Protein AF-A0A5Q4D8S1-F1 (afdb_monomer)

Nearest PDB structures (foldseek):
  7qru-assembly1_E  TM=8.760E-01  e=1.405E-06  Alkalihalophilus pseudofirmus
  6z16-assembly1_e  TM=7.042E-01  e=4.704E-05  Anoxybacillus flavithermus WK1
  6u8y-assembly1_a  TM=8.313E-01  e=1.782E-04  Pyrococcus furiosus COM1
  2diu-assembly1_A  TM=5.378E-01  e=2.395E-01  Homo sapiens
  3rrk-assembly1_A  TM=2.406E-01  e=2.122E-01  Meiothermus ruber DSM 1279

pLDDT: mean 74.38, std 12.5, range [35.88, 89.0]

Structure (mmCIF, N/CA/C/O backbone):
data_AF-A0A5Q4D8S1-F1
#
_entry.id   AF-A0A5Q4D8S1-F1
#
loop_
_atom_site.group_PDB
_atom_site.id
_atom_site.type_symbol
_atom_site.label_atom_id
_atom_site.label_alt_id
_atom_site.label_comp_id
_atom_site.label_asym_id
_atom_site.label_entity_id
_atom_site.label_seq_id
_atom_site.pdbx_PDB_ins_code
_atom_site.Cartn_x
_atom_site.Cartn_y
_atom_site.Cartn_z
_atom_site.occupancy
_atom_site.B_iso_or_equiv
_atom_site.auth_seq_id
_atom_site.auth_comp_id
_atom_site.auth_asym_id
_atom_site.auth_atom_id
_atom_site.pdbx_PDB_model_num
ATOM 1 N N . MET A 1 1 ? 8.100 9.933 4.078 1.00 59.59 1 MET A N 1
ATOM 2 C CA . MET A 1 1 ? 8.238 8.700 4.892 1.00 59.59 1 MET A CA 1
ATOM 3 C C . MET A 1 1 ? 8.469 8.993 6.377 1.00 59.59 1 MET A C 1
ATOM 5 O O . MET A 1 1 ? 7.618 8.627 7.173 1.00 59.59 1 MET A O 1
ATOM 9 N N . ILE A 1 2 ? 9.543 9.699 6.762 1.00 53.56 2 ILE A N 1
ATOM 10 C CA . ILE A 1 2 ? 9.853 9.999 8.180 1.00 53.56 2 ILE A CA 1
ATOM 11 C C . ILE A 1 2 ? 8.714 10.773 8.865 1.00 53.56 2 ILE A C 1
ATOM 13 O O . ILE A 1 2 ? 8.274 10.390 9.942 1.00 53.56 2 ILE A O 1
ATOM 17 N N . PHE A 1 3 ? 8.157 11.789 8.200 1.00 64.19 3 PHE A N 1
ATOM 18 C CA . PHE A 1 3 ? 7.053 12.589 8.746 1.00 64.19 3 PHE A CA 1
ATOM 19 C C . PHE A 1 3 ? 5.771 11.772 8.996 1.00 64.19 3 PHE A C 1
ATOM 21 O O . PHE A 1 3 ? 5.091 11.976 9.994 1.00 64.19 3 PHE A O 1
ATOM 28 N N . MET A 1 4 ? 5.477 10.788 8.138 1.00 64.50 4 MET A N 1
ATOM 29 C CA . MET A 1 4 ? 4.319 9.899 8.291 1.00 64.50 4 MET A CA 1
ATOM 30 C C . MET A 1 4 ? 4.534 8.890 9.425 1.00 64.50 4 MET A C 1
ATOM 32 O O . MET A 1 4 ? 3.628 8.663 10.216 1.00 64.50 4 MET A O 1
ATOM 36 N N . ALA A 1 5 ? 5.737 8.322 9.553 1.00 61.78 5 ALA A N 1
ATOM 37 C CA . ALA A 1 5 ? 6.062 7.418 10.656 1.00 61.78 5 ALA A CA 1
ATOM 38 C C . ALA A 1 5 ? 6.013 8.135 12.016 1.00 61.78 5 ALA A C 1
ATOM 40 O O . ALA A 1 5 ? 5.498 7.577 12.981 1.00 61.78 5 ALA A O 1
ATOM 41 N N . VAL A 1 6 ? 6.491 9.384 12.075 1.00 68.75 6 VAL A N 1
ATOM 42 C CA . VAL A 1 6 ? 6.414 10.228 13.276 1.00 68.75 6 VAL A CA 1
ATOM 43 C C . VAL A 1 6 ? 4.968 10.625 13.572 1.00 68.75 6 VAL A C 1
ATOM 45 O O . VAL A 1 6 ? 4.534 10.476 14.706 1.00 68.75 6 VAL A O 1
ATOM 48 N N . SER A 1 7 ? 4.200 11.059 12.568 1.00 62.66 7 SER A N 1
ATOM 49 C CA . SER A 1 7 ? 2.794 11.441 12.744 1.00 62.66 7 SER A CA 1
ATOM 50 C C . SER A 1 7 ? 1.927 10.256 13.174 1.00 62.66 7 SER A C 1
ATOM 52 O O . SER A 1 7 ? 1.197 10.373 14.149 1.00 62.66 7 SER A O 1
ATOM 54 N N . VAL A 1 8 ? 2.064 9.085 12.544 1.00 64.56 8 VAL A N 1
ATOM 55 C CA . VAL A 1 8 ? 1.331 7.877 12.956 1.00 64.56 8 VAL A CA 1
ATOM 56 C C . VAL A 1 8 ? 1.807 7.379 14.317 1.00 64.56 8 VAL A C 1
ATOM 58 O O . VAL A 1 8 ? 0.976 7.048 15.154 1.00 64.56 8 VAL A O 1
ATOM 61 N N . GLY A 1 9 ? 3.117 7.357 14.574 1.00 65.75 9 GLY A N 1
ATOM 62 C CA . GLY A 1 9 ? 3.658 6.990 15.883 1.00 65.75 9 GLY A CA 1
ATOM 63 C C . GLY A 1 9 ? 3.118 7.896 16.990 1.00 65.75 9 GLY A C 1
ATOM 64 O O . GLY A 1 9 ? 2.711 7.402 18.035 1.00 65.75 9 GLY A O 1
ATOM 65 N N . MET A 1 10 ? 3.027 9.201 16.725 1.00 65.50 10 MET A N 1
ATOM 66 C CA . MET A 1 10 ? 2.438 10.202 17.611 1.00 65.50 10 MET A CA 1
ATOM 67 C C . MET A 1 10 ? 0.925 10.030 17.749 1.00 65.50 10 MET A C 1
ATOM 69 O O . MET A 1 10 ? 0.443 10.072 18.868 1.00 65.50 10 MET A O 1
ATOM 73 N N . VAL A 1 11 ? 0.177 9.751 16.676 1.00 60.16 11 VAL A N 1
ATOM 74 C CA . VAL A 1 11 ? -1.263 9.440 16.753 1.00 60.16 11 VAL A CA 1
ATOM 75 C C . VAL A 1 11 ? -1.508 8.157 17.546 1.00 60.16 11 VAL A C 1
ATOM 77 O O . VAL A 1 11 ? -2.451 8.105 18.319 1.00 60.16 11 VAL A O 1
ATOM 80 N N . VAL A 1 12 ? -0.667 7.132 17.420 1.00 62.66 12 VAL A N 1
ATOM 81 C CA . VAL A 1 12 ? -0.779 5.897 18.211 1.00 62.66 12 VAL A CA 1
ATOM 82 C C . VAL A 1 12 ? -0.415 6.147 19.682 1.00 62.66 12 VAL A C 1
ATOM 84 O O . VAL A 1 12 ? -1.068 5.595 20.564 1.00 62.66 12 VAL A O 1
ATOM 87 N N . LEU A 1 13 ? 0.586 6.992 19.964 1.00 61.78 13 LEU A N 1
ATOM 88 C CA . LEU A 1 13 ? 1.010 7.323 21.333 1.00 61.78 13 LEU A CA 1
ATOM 89 C C . LEU A 1 13 ? 0.080 8.311 22.052 1.00 61.78 13 LEU A C 1
ATOM 91 O O . LEU A 1 13 ? -0.143 8.170 23.250 1.00 61.78 13 LEU A O 1
ATOM 95 N N . MET A 1 14 ? -0.428 9.327 21.351 1.00 57.59 14 MET A N 1
ATOM 96 C CA . MET A 1 14 ? -1.222 10.425 21.923 1.00 57.59 14 MET A CA 1
ATOM 97 C C . MET A 1 14 ? -2.700 10.092 22.070 1.00 57.59 14 MET A C 1
ATOM 99 O O . MET A 1 14 ? -3.475 10.945 22.495 1.00 57.59 14 MET A O 1
ATOM 103 N N . ASN A 1 15 ? -3.110 8.881 21.712 1.00 56.28 15 ASN A N 1
ATOM 104 C CA . ASN A 1 15 ? -4.512 8.561 21.575 1.00 56.28 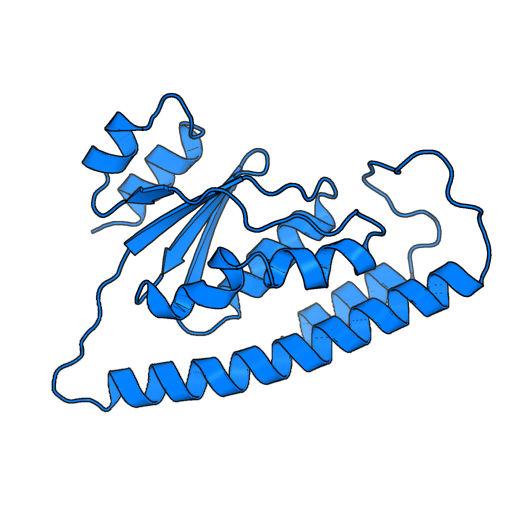15 ASN A CA 1
ATOM 105 C C . ASN A 1 15 ? -4.985 7.502 22.583 1.00 56.28 15 ASN A C 1
ATOM 107 O O . ASN A 1 15 ? -5.006 6.307 22.273 1.00 56.28 15 ASN A O 1
ATOM 111 N N . PRO A 1 16 ? -5.380 7.931 23.796 1.00 51.44 16 PRO A N 1
ATOM 112 C CA . PRO A 1 16 ? -5.943 7.046 24.811 1.00 51.44 16 PRO A CA 1
ATOM 113 C C . PRO A 1 16 ? -7.365 6.547 24.480 1.00 51.44 16 PRO A C 1
ATOM 115 O O . PRO A 1 16 ? -7.797 5.554 25.059 1.00 51.44 16 PRO A O 1
ATOM 118 N N . GLU A 1 17 ? -8.071 7.157 23.520 1.00 46.25 17 GLU A N 1
ATOM 119 C CA . GLU A 1 17 ? -9.402 6.749 23.049 1.00 46.25 17 GLU A CA 1
ATOM 120 C C . GLU A 1 17 ? -9.411 6.723 21.517 1.00 46.25 17 GLU A C 1
ATOM 122 O O . GLU A 1 17 ? -9.741 7.726 20.900 1.00 46.25 17 GLU A O 1
ATOM 127 N N . ARG A 1 18 ? -9.035 5.583 20.905 1.00 57.81 18 ARG A N 1
ATOM 128 C CA . ARG A 1 18 ? -9.026 5.352 19.441 1.00 57.81 18 ARG A CA 1
ATOM 129 C C . ARG A 1 18 ? -10.269 5.993 18.771 1.00 57.81 18 ARG A C 1
ATOM 131 O O . ARG A 1 18 ? -11.329 5.364 18.838 1.00 57.81 18 ARG A O 1
ATOM 138 N N . PRO A 1 19 ? -10.210 7.194 1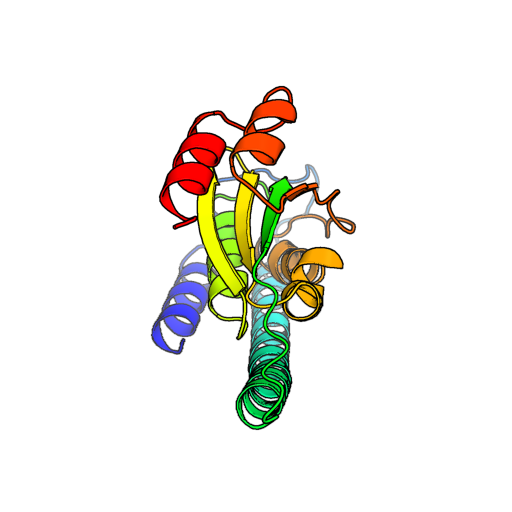8.150 1.00 55.22 19 PRO A N 1
ATOM 139 C CA . PRO A 1 19 ? -11.379 7.787 17.553 1.00 55.22 19 PRO A CA 1
ATOM 140 C C . PRO A 1 19 ? -11.521 7.175 16.161 1.00 55.22 19 PRO A C 1
ATOM 142 O O . PRO A 1 19 ? -10.531 6.943 15.464 1.00 55.22 19 PRO A O 1
ATOM 145 N N . PHE A 1 20 ? -12.779 6.920 15.804 1.00 49.59 20 PHE A N 1
ATOM 146 C CA . PHE A 1 20 ? -13.263 6.384 14.525 1.00 49.59 20 PHE A CA 1
ATOM 147 C C . PHE A 1 20 ? -13.179 4.840 14.435 1.00 49.59 20 PHE A C 1
ATOM 149 O O . PHE A 1 20 ? -12.208 4.243 13.970 1.00 49.59 20 PHE A O 1
ATOM 156 N N . GLY A 1 21 ? -14.218 4.202 15.007 1.00 41.81 21 GLY A N 1
ATOM 157 C CA . GLY A 1 21 ? -14.346 2.769 15.306 1.00 41.81 21 GLY A CA 1
ATOM 158 C C . GLY A 1 21 ? -14.740 1.853 14.137 1.00 41.81 21 GLY A C 1
ATOM 159 O O . GLY A 1 21 ? -15.296 2.262 13.131 1.00 41.81 21 GLY A O 1
ATOM 160 N N . SER A 1 22 ? -14.503 0.549 14.266 1.00 41.25 22 SER A N 1
ATOM 161 C CA . SER A 1 22 ? -15.487 -0.382 14.837 1.00 41.25 22 SER A CA 1
ATOM 162 C C . SER A 1 22 ? -14.795 -1.424 15.715 1.00 41.25 22 SER A C 1
ATOM 164 O O . SER A 1 22 ? -14.051 -2.270 15.228 1.00 41.25 22 SER A O 1
ATOM 166 N N . ARG A 1 23 ? -15.056 -1.386 17.024 1.00 52.75 23 ARG A N 1
ATOM 167 C CA . ARG A 1 23 ? -14.584 -2.402 17.976 1.00 52.75 23 ARG A CA 1
ATOM 168 C C . ARG A 1 23 ? -15.161 -3.772 17.593 1.00 52.75 23 ARG A C 1
ATOM 170 O O . ARG A 1 23 ? -16.379 -3.902 17.493 1.00 52.75 23 ARG A O 1
ATOM 177 N N . ALA A 1 24 ? -14.323 -4.803 17.490 1.00 43.88 24 ALA A N 1
ATOM 178 C CA . ALA A 1 24 ? -14.793 -6.164 17.735 1.00 43.88 24 ALA A CA 1
ATOM 179 C C . ALA A 1 24 ? -15.280 -6.229 19.205 1.00 43.88 24 ALA A C 1
ATOM 181 O O . ALA A 1 24 ? -14.520 -5.846 20.105 1.00 43.88 24 ALA A O 1
ATOM 182 N N . PRO A 1 25 ? -16.534 -6.627 19.490 1.00 35.88 25 PRO A N 1
ATOM 183 C CA . PRO A 1 25 ? -17.038 -6.695 20.862 1.00 35.88 25 PRO A CA 1
ATOM 184 C C . PRO A 1 25 ? -16.243 -7.730 21.678 1.00 35.88 25 PRO A C 1
ATOM 186 O O . PRO A 1 25 ? -16.115 -8.870 21.244 1.00 35.88 25 PRO A O 1
ATOM 189 N N . GLY A 1 26 ? -15.726 -7.357 22.860 1.00 44.81 26 GLY A N 1
ATOM 190 C CA . GLY A 1 26 ? -15.200 -8.320 23.849 1.00 44.81 26 GLY A CA 1
ATOM 191 C C . GLY A 1 26 ? -13.708 -8.262 24.216 1.00 44.81 26 GLY A C 1
ATOM 192 O O . GLY A 1 26 ? -13.262 -9.114 24.976 1.00 44.81 26 GLY A O 1
ATOM 193 N N . VAL A 1 27 ? -12.921 -7.288 23.743 1.00 51.84 27 VAL A N 1
ATOM 194 C CA . VAL A 1 27 ? -11.482 -7.196 24.091 1.00 51.84 27 VAL A CA 1
ATOM 195 C C . VAL A 1 27 ? -11.264 -6.427 25.418 1.00 51.84 27 VAL A C 1
ATOM 197 O O . VAL A 1 27 ? -11.655 -5.255 25.494 1.00 51.84 27 VAL A O 1
ATOM 200 N N . PRO A 1 28 ? -10.661 -7.035 26.468 1.00 43.03 28 PRO A N 1
ATOM 201 C CA . PRO A 1 28 ? -10.434 -6.393 27.770 1.00 43.03 28 PRO A CA 1
ATOM 202 C C . PRO A 1 28 ? -9.446 -5.216 27.708 1.00 43.03 28 PRO A C 1
ATOM 204 O O . PRO A 1 28 ? -8.417 -5.285 27.042 1.00 43.03 28 PRO A O 1
ATOM 207 N N . ARG A 1 29 ? -9.738 -4.138 28.451 1.00 53.81 29 ARG A N 1
ATOM 208 C CA . ARG A 1 29 ? -8.895 -2.934 28.578 1.00 53.81 29 ARG A CA 1
ATOM 209 C C . ARG A 1 29 ? -7.727 -3.189 29.546 1.00 53.81 29 ARG A C 1
ATOM 211 O O . ARG A 1 29 ? -7.967 -3.409 30.728 1.00 53.81 29 ARG A O 1
ATOM 218 N N . GLY A 1 30 ? -6.478 -3.108 29.082 1.00 48.88 30 GLY A N 1
ATOM 219 C CA . GLY A 1 30 ? -5.286 -3.174 29.942 1.00 48.88 30 GLY A CA 1
ATOM 220 C C . GLY A 1 30 ? -4.040 -2.583 29.273 1.00 48.88 30 GLY A C 1
ATOM 221 O O . GLY A 1 30 ? -3.935 -2.593 28.051 1.00 48.88 30 GLY A O 1
ATOM 222 N N . GLY A 1 31 ? -3.075 -2.078 30.055 1.00 53.28 31 GLY A N 1
ATOM 223 C CA . GLY A 1 31 ? -1.849 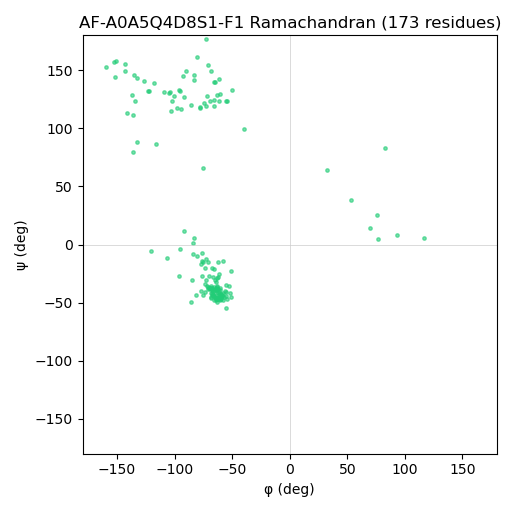-1.419 29.552 1.00 53.28 31 GLY A CA 1
ATOM 224 C C . GLY A 1 31 ? -0.964 -2.272 28.623 1.00 53.28 31 GLY A C 1
ATOM 225 O O . GLY A 1 31 ? -0.127 -1.738 27.897 1.00 53.28 31 GLY A O 1
ATOM 226 N N . SER A 1 32 ? -1.191 -3.587 28.569 1.00 55.19 32 SER A N 1
ATOM 227 C CA . SER A 1 32 ? -0.584 -4.508 27.600 1.00 55.19 32 SER A CA 1
ATOM 228 C C . SER A 1 32 ? -1.048 -4.281 26.151 1.00 55.19 32 SER A C 1
ATOM 230 O O . SER A 1 32 ? -0.344 -4.669 25.219 1.00 55.19 32 SER A O 1
ATOM 232 N N . GLU A 1 33 ? -2.189 -3.619 25.934 1.00 57.69 33 GLU A N 1
ATOM 233 C CA . GLU A 1 33 ? -2.717 -3.273 24.605 1.00 57.69 33 GLU A CA 1
ATOM 234 C C . GLU A 1 33 ? -1.890 -2.174 23.917 1.00 57.69 33 GLU A C 1
ATOM 236 O O . GLU A 1 33 ? -1.664 -2.241 22.710 1.00 57.69 33 GLU A O 1
ATOM 241 N N . ILE A 1 34 ? -1.379 -1.196 24.676 1.00 55.53 34 ILE A N 1
ATOM 242 C CA . ILE A 1 34 ? -0.537 -0.104 24.150 1.00 55.53 34 ILE A CA 1
ATOM 243 C C . ILE A 1 34 ? 0.803 -0.671 23.662 1.00 55.53 34 ILE A C 1
ATOM 245 O O . ILE A 1 34 ? 1.258 -0.375 22.557 1.00 55.53 34 ILE A O 1
ATOM 249 N N . LEU A 1 35 ? 1.390 -1.571 24.455 1.00 60.81 35 LEU A N 1
ATOM 250 C CA . LEU A 1 35 ? 2.604 -2.308 24.099 1.00 60.81 35 LEU A CA 1
ATOM 251 C C . LEU A 1 35 ? 2.391 -3.200 22.866 1.00 60.81 35 LEU A C 1
ATOM 253 O O . LEU A 1 35 ? 3.265 -3.286 22.002 1.00 60.81 35 LEU A O 1
ATOM 257 N N . ARG A 1 36 ? 1.215 -3.831 22.741 1.00 65.62 36 ARG A N 1
ATOM 258 C CA . ARG A 1 36 ? 0.848 -4.630 21.561 1.00 65.62 36 ARG A CA 1
ATOM 259 C C . ARG A 1 36 ? 0.686 -3.782 20.300 1.00 65.62 36 ARG A C 1
ATOM 261 O O . ARG A 1 36 ? 1.196 -4.191 19.257 1.00 65.62 36 ARG A O 1
ATOM 268 N N . GLY A 1 37 ? 0.029 -2.624 20.392 1.00 67.06 37 GLY A N 1
ATOM 269 C CA . GLY A 1 37 ? -0.141 -1.684 19.278 1.00 67.06 37 GLY A CA 1
ATOM 270 C C . GLY A 1 37 ? 1.191 -1.099 18.804 1.00 67.06 37 GLY A C 1
ATOM 271 O O . GLY A 1 37 ? 1.508 -1.170 17.618 1.00 67.06 37 GLY A O 1
ATOM 272 N N . GLY A 1 38 ? 2.031 -0.634 19.735 1.00 71.25 38 GLY A N 1
ATOM 273 C CA . GLY A 1 38 ? 3.385 -0.162 19.426 1.00 71.25 38 GLY A CA 1
ATOM 274 C C . GLY A 1 38 ? 4.265 -1.252 18.806 1.00 71.25 38 GLY A C 1
ATOM 275 O O . GLY A 1 38 ? 4.939 -1.017 17.803 1.00 71.25 38 GLY A O 1
ATOM 276 N N . GLY A 1 39 ? 4.201 -2.481 19.329 1.00 76.75 39 GLY A N 1
ATOM 277 C CA . GLY A 1 39 ? 4.897 -3.629 18.743 1.00 76.75 39 GLY A CA 1
ATOM 278 C C . GLY A 1 39 ? 4.388 -4.000 17.343 1.00 76.75 39 GLY A C 1
ATOM 279 O O . GLY A 1 39 ? 5.182 -4.363 16.477 1.00 76.75 39 GLY A O 1
ATOM 280 N N . ALA A 1 40 ? 3.081 -3.893 17.088 1.00 78.62 40 ALA A N 1
ATOM 281 C CA . ALA A 1 40 ? 2.508 -4.092 15.757 1.00 78.62 40 ALA A CA 1
ATOM 282 C C . ALA A 1 40 ? 2.968 -3.023 14.764 1.00 78.62 40 ALA A C 1
ATOM 284 O O . ALA A 1 40 ? 3.385 -3.370 13.660 1.00 78.62 40 ALA A O 1
ATOM 285 N N . PHE A 1 41 ? 2.974 -1.759 15.183 1.00 79.94 41 PHE A N 1
ATOM 286 C CA . PHE A 1 41 ? 3.467 -0.650 14.376 1.00 79.94 41 PHE A CA 1
ATOM 287 C C . PHE A 1 41 ? 4.952 -0.806 14.031 1.00 79.94 41 PHE A C 1
ATOM 289 O O . PHE A 1 41 ? 5.336 -0.630 12.878 1.00 79.94 41 PHE A O 1
ATOM 296 N N . LEU A 1 42 ? 5.789 -1.208 14.993 1.00 81.88 42 LEU A N 1
ATOM 297 C CA . LEU A 1 42 ? 7.211 -1.431 14.734 1.00 81.88 42 LEU A CA 1
ATOM 298 C C . LEU A 1 42 ? 7.440 -2.566 13.723 1.00 81.88 42 LEU A C 1
ATOM 300 O O . LEU A 1 42 ? 8.258 -2.423 12.815 1.00 81.88 42 LEU A O 1
ATOM 304 N N . ARG A 1 43 ? 6.685 -3.670 13.827 1.00 86.06 43 ARG A N 1
ATOM 305 C CA . ARG A 1 43 ? 6.721 -4.750 12.824 1.00 86.06 43 ARG A CA 1
ATOM 306 C C . ARG A 1 43 ? 6.293 -4.259 11.444 1.00 86.06 43 ARG A C 1
ATOM 308 O O . ARG A 1 43 ? 6.962 -4.585 10.469 1.00 86.06 43 ARG A O 1
ATOM 315 N N . TYR A 1 44 ? 5.213 -3.480 11.369 1.00 84.75 44 TYR A N 1
ATOM 316 C CA . TYR A 1 44 ? 4.770 -2.839 10.131 1.00 84.75 44 TYR A CA 1
ATOM 317 C C . TYR A 1 44 ? 5.870 -1.955 9.540 1.00 84.75 44 TYR A C 1
ATOM 319 O O . TYR A 1 44 ? 6.155 -2.064 8.355 1.00 84.75 44 TYR A O 1
ATOM 327 N N . LEU A 1 45 ? 6.539 -1.138 10.357 1.00 84.75 45 LEU A N 1
ATOM 328 C CA . LEU A 1 45 ? 7.580 -0.231 9.885 1.00 84.75 45 LEU A CA 1
ATOM 329 C C . LEU A 1 45 ? 8.789 -0.991 9.322 1.00 84.75 45 LEU A C 1
ATOM 331 O O . LEU A 1 45 ? 9.267 -0.662 8.240 1.00 84.75 45 LEU A O 1
ATOM 335 N N . ILE A 1 46 ? 9.261 -2.027 10.022 1.00 88.44 46 ILE A N 1
ATOM 336 C CA . ILE A 1 46 ? 10.376 -2.868 9.557 1.00 88.44 46 ILE A CA 1
ATOM 337 C C . ILE A 1 46 ? 10.006 -3.579 8.251 1.00 88.44 46 ILE A C 1
ATOM 339 O O . ILE A 1 46 ? 10.797 -3.589 7.306 1.00 88.44 46 ILE A O 1
ATOM 343 N N . TRP A 1 47 ? 8.804 -4.155 8.188 1.00 89.00 47 TRP A N 1
ATOM 344 C CA . TRP A 1 47 ? 8.294 -4.798 6.982 1.00 89.00 47 TRP A CA 1
ATOM 345 C C . TRP A 1 47 ? 8.199 -3.810 5.818 1.00 89.00 47 TRP A C 1
ATOM 347 O O . TRP A 1 47 ? 8.730 -4.089 4.750 1.00 89.00 47 TRP A O 1
ATOM 357 N N . LEU A 1 48 ? 7.623 -2.627 6.041 1.00 85.69 48 LEU A N 1
ATOM 358 C CA . LEU A 1 48 ? 7.464 -1.597 5.021 1.00 85.69 48 LEU A CA 1
ATOM 359 C C . LEU A 1 48 ? 8.815 -1.151 4.460 1.00 85.69 48 LEU A C 1
ATOM 361 O O . LEU A 1 48 ? 8.982 -1.078 3.247 1.00 85.69 48 LEU A O 1
ATOM 365 N N . LEU A 1 49 ? 9.794 -0.885 5.329 1.00 85.94 49 LEU A N 1
ATOM 366 C CA . LEU A 1 49 ? 11.140 -0.502 4.903 1.00 85.94 49 LEU A CA 1
ATOM 367 C C . LEU A 1 49 ? 11.774 -1.587 4.028 1.00 85.94 49 LEU A C 1
ATOM 369 O O . LEU A 1 49 ? 12.340 -1.280 2.980 1.00 85.94 49 LEU A O 1
ATOM 373 N N . ARG A 1 50 ? 11.636 -2.860 4.418 1.00 86.38 50 ARG A N 1
ATOM 374 C CA . ARG A 1 50 ? 12.101 -3.989 3.607 1.00 86.38 50 ARG A CA 1
ATOM 375 C C . ARG A 1 50 ? 11.375 -4.046 2.259 1.00 86.38 50 ARG A C 1
ATOM 377 O O . ARG A 1 50 ? 12.044 -4.188 1.238 1.00 86.38 50 ARG A O 1
ATOM 384 N N . SER A 1 51 ? 10.050 -3.923 2.247 1.00 83.94 51 SER A N 1
ATOM 385 C CA . SER A 1 51 ? 9.235 -3.956 1.027 1.00 83.94 51 SER A CA 1
ATOM 386 C C . SER A 1 51 ? 9.626 -2.841 0.060 1.00 83.94 51 SER A C 1
ATOM 388 O O . SER A 1 51 ? 9.823 -3.110 -1.120 1.00 83.94 51 SER A O 1
ATOM 390 N N . ILE A 1 52 ? 9.851 -1.623 0.562 1.00 83.25 52 ILE A N 1
ATOM 391 C CA . ILE A 1 52 ? 10.328 -0.485 -0.236 1.00 83.25 52 ILE A CA 1
ATOM 392 C C . ILE A 1 52 ? 11.693 -0.788 -0.861 1.00 83.25 52 ILE A C 1
ATOM 394 O O . ILE A 1 52 ? 11.884 -0.559 -2.052 1.00 83.25 52 ILE A O 1
ATOM 398 N N . VAL A 1 53 ? 12.650 -1.314 -0.090 1.00 85.06 53 VAL A N 1
ATOM 399 C CA . VAL A 1 53 ? 13.993 -1.633 -0.607 1.00 85.06 53 VAL A CA 1
ATOM 400 C C . VAL A 1 53 ? 13.930 -2.698 -1.707 1.00 85.06 53 VAL A C 1
ATOM 402 O O . VAL A 1 53 ? 14.547 -2.528 -2.757 1.00 85.06 53 VAL A O 1
ATOM 405 N N . VAL A 1 54 ? 13.164 -3.772 -1.494 1.00 83.75 54 VAL A N 1
ATOM 406 C CA . VAL A 1 54 ? 13.021 -4.868 -2.469 1.00 83.75 54 VAL A CA 1
ATOM 407 C C . VAL A 1 54 ? 12.313 -4.393 -3.739 1.00 83.75 54 VAL A C 1
ATOM 409 O O . VAL A 1 54 ? 12.803 -4.638 -4.840 1.00 83.75 54 VAL A O 1
ATOM 412 N N . ALA A 1 55 ? 11.198 -3.677 -3.599 1.00 77.44 55 ALA A N 1
ATOM 413 C CA . ALA A 1 55 ? 10.438 -3.162 -4.733 1.00 77.44 55 ALA A CA 1
ATOM 414 C C . ALA A 1 55 ? 11.227 -2.110 -5.530 1.00 77.44 55 ALA A C 1
ATOM 416 O O . ALA A 1 55 ? 11.187 -2.122 -6.756 1.00 77.44 55 ALA A O 1
ATOM 417 N N . ASN A 1 56 ? 12.017 -1.254 -4.870 1.00 81.94 56 ASN A N 1
ATOM 418 C CA . ASN A 1 56 ? 12.902 -0.305 -5.556 1.00 81.94 56 ASN A CA 1
ATOM 419 C C . ASN A 1 56 ? 13.935 -1.020 -6.428 1.00 81.94 56 ASN A C 1
ATOM 421 O O . ASN A 1 56 ? 14.223 -0.564 -7.532 1.00 81.94 56 ASN A O 1
ATOM 425 N N . PHE A 1 57 ? 14.487 -2.139 -5.953 1.00 83.31 57 PHE A N 1
ATOM 426 C CA . PHE A 1 57 ? 15.433 -2.924 -6.738 1.00 83.31 57 PHE A CA 1
ATOM 427 C C . PHE A 1 57 ? 14.762 -3.569 -7.959 1.00 83.31 57 PHE A C 1
ATOM 429 O O . PHE A 1 57 ? 15.341 -3.558 -9.045 1.00 83.31 57 PHE A O 1
ATOM 436 N N . ASP A 1 58 ? 13.534 -4.078 -7.810 1.00 80.00 58 ASP A N 1
ATOM 437 C CA . ASP A 1 58 ? 12.757 -4.629 -8.929 1.00 80.00 58 ASP A CA 1
ATOM 438 C C . ASP A 1 58 ? 12.425 -3.555 -9.974 1.00 80.00 58 ASP A C 1
ATOM 440 O O . ASP A 1 58 ? 12.680 -3.736 -11.165 1.00 80.00 58 ASP A O 1
ATOM 444 N N . VAL A 1 59 ? 11.949 -2.388 -9.533 1.00 76.69 59 VAL A N 1
ATOM 445 C CA . VAL A 1 59 ? 11.665 -1.249 -10.416 1.00 76.69 59 VAL A CA 1
ATOM 446 C C . VAL A 1 59 ? 12.938 -0.765 -11.116 1.00 76.69 59 VAL A C 1
ATOM 448 O O . VAL A 1 59 ? 12.933 -0.602 -12.334 1.00 76.69 59 VAL A O 1
ATOM 451 N N . ALA A 1 60 ? 14.050 -0.599 -10.393 1.00 82.69 60 ALA A N 1
ATOM 452 C CA . ALA A 1 60 ? 15.328 -0.202 -10.984 1.00 82.69 60 ALA A CA 1
ATOM 453 C C . ALA A 1 60 ? 15.810 -1.214 -12.033 1.00 82.69 60 ALA A C 1
ATOM 455 O O . ALA A 1 60 ? 16.239 -0.820 -13.116 1.00 82.69 60 ALA A O 1
ATOM 456 N N . ARG A 1 61 ? 15.680 -2.519 -11.755 1.00 81.31 61 ARG A N 1
ATOM 457 C CA . ARG A 1 61 ? 16.008 -3.581 -12.714 1.00 81.31 61 ARG A CA 1
ATOM 458 C C . ARG A 1 61 ? 15.141 -3.505 -13.971 1.00 81.31 61 ARG A C 1
ATOM 460 O O . ARG A 1 61 ? 15.667 -3.693 -15.061 1.00 81.31 61 ARG A O 1
ATOM 467 N N . ARG A 1 62 ? 13.842 -3.219 -13.836 1.00 76.25 62 ARG A N 1
ATOM 468 C CA . ARG A 1 62 ? 12.909 -3.077 -14.971 1.00 76.25 62 ARG A CA 1
ATOM 469 C C . ARG A 1 62 ? 13.187 -1.835 -15.816 1.00 76.25 62 ARG A C 1
ATOM 471 O O . ARG A 1 62 ? 13.049 -1.906 -17.030 1.00 76.25 62 ARG A O 1
ATOM 478 N N . ILE A 1 63 ? 13.576 -0.724 -15.189 1.00 76.88 63 ILE A N 1
ATOM 479 C CA . ILE A 1 63 ? 13.932 0.522 -15.890 1.00 76.88 63 ILE A CA 1
ATOM 480 C C . ILE A 1 63 ? 15.268 0.371 -16.631 1.00 76.88 63 ILE A C 1
ATOM 482 O O . ILE A 1 63 ? 15.417 0.884 -17.735 1.00 76.88 63 ILE A O 1
ATOM 486 N N . LEU A 1 64 ? 16.236 -0.336 -16.038 1.00 77.50 64 LEU A N 1
ATOM 487 C CA . LEU A 1 64 ? 17.537 -0.608 -16.659 1.00 77.50 64 LEU A CA 1
ATOM 488 C C . LEU A 1 64 ? 17.473 -1.687 -17.750 1.00 77.50 64 LEU A C 1
ATOM 490 O O . LEU A 1 64 ? 18.420 -1.817 -18.526 1.00 77.50 64 LEU A O 1
ATOM 494 N N . ASP A 1 65 ? 16.390 -2.466 -17.819 1.00 76.06 65 ASP A N 1
ATOM 495 C CA . ASP A 1 65 ? 16.178 -3.423 -18.900 1.00 76.06 65 ASP A CA 1
ATOM 496 C C . ASP A 1 65 ? 15.817 -2.665 -20.196 1.00 76.06 65 ASP A C 1
ATOM 498 O O . ASP A 1 65 ? 14.788 -1.984 -20.245 1.00 76.06 65 ASP A O 1
ATOM 502 N N . PRO A 1 66 ? 16.612 -2.789 -21.276 1.00 67.44 66 PRO A N 1
ATOM 503 C CA . PRO A 1 66 ? 16.366 -2.083 -22.534 1.00 67.44 66 PRO A CA 1
ATOM 504 C C . PRO A 1 66 ? 15.038 -2.462 -23.204 1.00 67.44 66 PRO A C 1
ATOM 506 O O . PRO A 1 66 ? 14.583 -1.752 -24.097 1.00 67.44 66 PRO A O 1
ATOM 509 N N . ARG A 1 67 ? 14.398 -3.566 -22.792 1.00 70.19 67 ARG A N 1
ATOM 510 C CA . ARG A 1 67 ? 13.071 -3.967 -23.279 1.00 70.19 67 ARG A CA 1
ATOM 511 C C . ARG A 1 67 ? 11.923 -3.222 -22.598 1.00 70.19 67 ARG A C 1
ATOM 513 O O . ARG A 1 67 ? 10.797 -3.393 -23.055 1.00 70.19 67 ARG A O 1
ATOM 520 N N . MET A 1 68 ? 12.186 -2.460 -21.526 1.00 63.25 68 MET A N 1
ATOM 521 C CA . MET A 1 68 ? 11.207 -1.697 -20.731 1.00 63.25 68 MET A CA 1
ATOM 522 C C . MET A 1 68 ? 9.821 -2.371 -20.664 1.00 63.25 68 MET A C 1
ATOM 524 O O . MET A 1 68 ? 8.843 -1.830 -21.185 1.00 63.25 68 MET A O 1
ATOM 528 N N . PRO A 1 69 ? 9.702 -3.569 -20.055 1.00 68.38 69 PRO A N 1
ATOM 529 C CA . PRO A 1 69 ? 8.445 -4.312 -19.987 1.00 68.38 69 PRO A CA 1
ATOM 530 C C . PRO A 1 69 ? 7.487 -3.689 -18.954 1.00 68.38 69 PRO A C 1
ATOM 532 O O . PRO A 1 69 ? 7.175 -4.282 -17.922 1.00 68.38 69 PRO A O 1
ATOM 535 N N . ILE A 1 70 ? 7.035 -2.465 -19.219 1.00 69.06 70 ILE A N 1
ATOM 536 C CA . ILE A 1 70 ? 6.076 -1.714 -18.411 1.00 69.06 70 ILE A CA 1
ATOM 537 C C . ILE A 1 70 ? 4.680 -2.014 -18.957 1.00 69.06 70 ILE A C 1
ATOM 539 O O . ILE A 1 70 ? 4.430 -1.910 -20.156 1.00 69.06 70 ILE A O 1
ATOM 543 N N . ARG A 1 71 ? 3.768 -2.435 -18.079 1.00 77.56 71 ARG A N 1
ATOM 544 C CA . ARG A 1 71 ? 2.385 -2.779 -18.434 1.00 77.56 71 ARG A CA 1
ATOM 545 C C . ARG A 1 71 ? 1.473 -2.170 -17.379 1.00 77.56 71 ARG A C 1
ATOM 547 O O . ARG A 1 71 ? 1.088 -2.891 -16.453 1.00 77.56 71 ARG A O 1
ATOM 554 N N . PRO A 1 72 ? 1.198 -0.859 -17.482 1.00 80.69 72 PRO A N 1
ATOM 555 C CA . PRO A 1 72 ? 0.424 -0.167 -16.475 1.00 80.69 72 PRO A CA 1
ATOM 556 C C . PRO A 1 72 ? -0.997 -0.727 -16.453 1.00 80.69 72 PRO A C 1
ATOM 558 O O . PRO A 1 72 ? -1.565 -1.039 -17.502 1.00 80.69 72 PRO A O 1
ATOM 561 N N . LYS A 1 73 ? -1.555 -0.896 -15.257 1.00 84.06 73 LYS A N 1
ATOM 562 C CA . LYS A 1 73 ? -2.923 -1.381 -15.058 1.00 84.06 73 LYS A CA 1
ATOM 563 C C . LYS A 1 73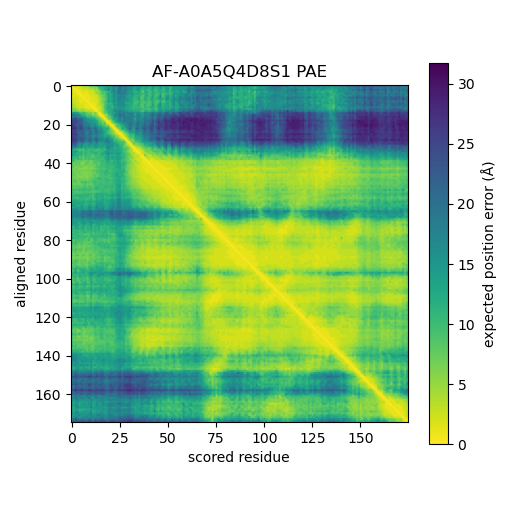 ? -3.573 -0.679 -13.884 1.00 84.06 73 LYS A C 1
ATOM 565 O O . LYS A 1 73 ? -2.902 -0.351 -12.906 1.00 84.06 73 LYS A O 1
ATOM 570 N N . LEU A 1 74 ? -4.887 -0.524 -13.968 1.00 86.38 74 LEU A N 1
ATOM 571 C CA . LEU A 1 74 ? -5.692 -0.137 -12.823 1.00 86.38 74 LEU A CA 1
ATOM 572 C C . LEU A 1 74 ? -6.222 -1.388 -12.129 1.00 86.38 74 LEU A C 1
ATOM 574 O O . LEU A 1 74 ? -6.559 -2.386 -12.771 1.00 86.38 74 LEU A O 1
ATOM 578 N N . MET A 1 75 ? -6.310 -1.314 -10.809 1.00 86.81 75 MET A N 1
ATOM 579 C CA . MET A 1 75 ? -7.008 -2.301 -10.005 1.00 86.81 75 MET A CA 1
ATOM 580 C C . MET A 1 75 ? -7.927 -1.618 -9.004 1.00 86.81 75 MET A C 1
ATOM 582 O O . MET A 1 75 ? -7.573 -0.578 -8.442 1.00 86.81 75 MET A O 1
ATOM 586 N N . VAL A 1 76 ? -9.084 -2.231 -8.768 1.00 87.38 76 VAL A N 1
ATOM 587 C CA . VAL A 1 76 ? -9.959 -1.893 -7.648 1.00 87.38 76 VAL A CA 1
ATOM 588 C C . VAL A 1 76 ? -10.108 -3.084 -6.723 1.00 87.38 76 VAL A C 1
ATOM 590 O O . VAL A 1 76 ? -10.241 -4.230 -7.156 1.00 87.38 76 VAL A O 1
ATOM 593 N N . PHE A 1 77 ? -10.077 -2.797 -5.429 1.00 88.00 77 PHE A N 1
ATOM 594 C CA . PHE A 1 77 ? -10.391 -3.762 -4.388 1.00 88.00 77 PHE A CA 1
ATOM 595 C C . PHE A 1 77 ? -11.135 -3.071 -3.244 1.00 88.00 77 PHE A C 1
ATOM 597 O O . PHE A 1 77 ? -11.023 -1.858 -3.051 1.00 88.00 77 PHE A O 1
ATOM 604 N N . HIS A 1 78 ? -11.915 -3.853 -2.501 1.00 87.62 78 HIS A N 1
ATOM 605 C CA . HIS A 1 78 ? -12.608 -3.401 -1.299 1.00 87.62 78 HIS A CA 1
ATOM 606 C C . HIS A 1 78 ? -11.834 -3.856 -0.062 1.00 87.62 78 HIS A C 1
ATOM 608 O O . HIS A 1 78 ? -11.528 -5.043 0.064 1.00 87.62 78 HIS A O 1
ATOM 614 N N . THR A 1 79 ? -11.532 -2.929 0.845 1.00 86.38 79 THR A N 1
ATOM 615 C CA . THR A 1 79 ? -10.847 -3.248 2.098 1.00 86.38 79 THR A CA 1
ATOM 616 C C . THR A 1 79 ? -11.820 -3.736 3.160 1.00 86.38 79 THR A C 1
ATOM 618 O O . THR A 1 79 ? -12.941 -3.245 3.273 1.00 86.38 79 THR A O 1
ATOM 621 N N . ALA A 1 80 ? -11.372 -4.660 4.008 1.00 85.00 80 ALA A N 1
ATOM 622 C CA . ALA A 1 80 ? -12.109 -4.994 5.226 1.00 85.00 80 ALA A CA 1
ATOM 623 C C . ALA A 1 80 ? -11.804 -4.037 6.395 1.00 85.00 80 ALA A C 1
ATOM 625 O O . ALA A 1 80 ? -12.445 -4.148 7.445 1.00 85.00 80 ALA A O 1
ATOM 626 N N . ILE A 1 81 ? -10.817 -3.143 6.236 1.00 83.38 81 ILE A N 1
ATOM 627 C CA . ILE A 1 81 ? -10.415 -2.178 7.259 1.00 83.38 81 ILE A CA 1
ATOM 628 C C . ILE A 1 81 ? -11.520 -1.138 7.445 1.00 83.38 81 ILE A C 1
ATOM 630 O O . ILE A 1 81 ? -11.931 -0.462 6.503 1.00 83.38 81 ILE A O 1
ATOM 634 N N . ARG A 1 82 ? -12.003 -0.993 8.676 1.00 82.50 82 ARG A N 1
ATOM 635 C CA . ARG A 1 82 ? -13.123 -0.110 9.025 1.00 82.50 82 ARG A CA 1
ATOM 636 C C . ARG A 1 82 ? -12.678 1.248 9.543 1.00 82.50 82 ARG A C 1
ATOM 638 O O . ARG A 1 82 ? -13.443 2.195 9.431 1.00 82.50 82 ARG A O 1
ATOM 645 N N . SER A 1 83 ? -11.494 1.348 10.145 1.00 80.25 83 SER A N 1
ATOM 646 C CA . SER A 1 83 ? -10.995 2.625 10.654 1.00 80.25 83 SER A CA 1
ATOM 647 C C . SER A 1 83 ? -10.594 3.554 9.511 1.00 80.25 83 SER A C 1
ATOM 649 O O . SER A 1 83 ? -9.744 3.187 8.703 1.00 80.25 83 SER A O 1
ATOM 651 N N . ASP A 1 84 ? -11.106 4.787 9.502 1.00 80.69 84 ASP A N 1
ATOM 652 C CA . ASP A 1 84 ? -10.739 5.813 8.512 1.00 80.69 84 ASP A CA 1
ATOM 653 C C . ASP A 1 84 ? -9.219 6.053 8.470 1.00 80.69 84 ASP A C 1
ATOM 655 O O . ASP A 1 84 ? -8.606 6.139 7.406 1.00 80.69 84 ASP A O 1
ATOM 659 N N . VAL A 1 85 ? -8.569 6.081 9.640 1.00 78.88 85 VAL A N 1
ATOM 660 C CA . VAL A 1 85 ? -7.107 6.234 9.744 1.00 78.88 85 VAL A CA 1
ATOM 661 C C . VAL A 1 85 ? -6.388 4.990 9.220 1.00 78.88 85 VAL A C 1
ATOM 663 O O . VAL A 1 85 ? -5.355 5.109 8.562 1.00 78.88 85 VAL A O 1
ATOM 666 N N . GLY A 1 86 ? -6.940 3.802 9.476 1.00 81.81 86 GLY A N 1
ATOM 667 C CA . GLY A 1 86 ? -6.441 2.548 8.916 1.00 81.81 86 GLY A CA 1
ATOM 668 C C . GLY A 1 86 ? -6.537 2.523 7.394 1.00 81.81 86 GLY A C 1
ATOM 669 O O . GLY A 1 86 ? -5.575 2.141 6.729 1.00 81.81 86 GLY A O 1
ATOM 670 N N . GLN A 1 87 ? -7.640 3.018 6.834 1.00 86.19 87 GLN A N 1
ATOM 671 C CA . GLN A 1 87 ? -7.827 3.103 5.392 1.00 86.19 87 GLN A CA 1
ATOM 672 C C . GLN A 1 87 ? -6.828 4.072 4.741 1.00 86.19 87 GLN A C 1
ATOM 674 O O . GLN A 1 87 ? -6.165 3.731 3.756 1.00 86.19 87 GLN A O 1
ATOM 679 N N . VAL A 1 88 ? -6.638 5.255 5.327 1.00 86.12 88 VAL A N 1
ATOM 680 C CA . VAL A 1 88 ? -5.619 6.214 4.872 1.00 86.12 88 VAL A CA 1
ATOM 681 C C . VAL A 1 88 ? -4.209 5.633 5.017 1.00 86.12 88 VAL A C 1
ATOM 683 O O . VAL A 1 88 ? -3.342 5.864 4.172 1.00 86.12 88 VAL A O 1
ATOM 686 N N . MET A 1 89 ? -3.953 4.851 6.068 1.00 85.75 89 MET A N 1
ATOM 687 C CA . MET A 1 89 ? -2.674 4.174 6.249 1.00 85.75 89 MET A CA 1
ATOM 688 C C . MET A 1 89 ? -2.413 3.168 5.126 1.00 85.75 89 MET A C 1
ATOM 690 O O . MET A 1 89 ? -1.344 3.236 4.527 1.00 85.75 89 MET A O 1
ATOM 694 N N . VAL A 1 90 ? -3.394 2.324 4.782 1.00 88.75 90 VAL A N 1
ATOM 695 C CA . VAL A 1 90 ? -3.318 1.393 3.640 1.00 88.75 90 VAL A CA 1
ATOM 696 C C . VAL A 1 90 ? -3.062 2.148 2.332 1.00 88.75 90 VAL A C 1
ATOM 698 O O . VAL A 1 90 ? -2.127 1.794 1.615 1.00 88.75 90 VAL A O 1
ATOM 701 N N . ALA A 1 91 ? -3.808 3.226 2.053 1.00 87.81 91 ALA A N 1
ATOM 702 C CA . ALA A 1 91 ? -3.626 4.044 0.844 1.00 87.81 91 ALA A CA 1
ATOM 703 C C . ALA A 1 91 ? -2.179 4.534 0.709 1.00 87.81 91 ALA A C 1
ATOM 705 O O . ALA A 1 91 ? -1.547 4.411 -0.343 1.00 87.81 91 ALA A O 1
ATOM 706 N N . ASN A 1 92 ? -1.634 5.058 1.806 1.00 86.69 92 ASN A N 1
ATOM 707 C CA . ASN A 1 92 ? -0.272 5.564 1.851 1.00 86.69 92 ASN A CA 1
ATOM 708 C C . ASN A 1 92 ? 0.768 4.446 1.736 1.00 86.69 92 ASN A C 1
ATOM 710 O O . ASN A 1 92 ? 1.781 4.636 1.070 1.00 86.69 92 ASN A O 1
ATOM 714 N N . THR A 1 93 ? 0.541 3.283 2.354 1.00 87.88 93 THR A N 1
ATOM 715 C CA . THR A 1 93 ? 1.422 2.117 2.202 1.00 87.88 93 THR A CA 1
ATOM 716 C C . THR A 1 93 ? 1.528 1.696 0.737 1.00 87.88 93 THR A C 1
ATOM 718 O O . THR A 1 93 ? 2.630 1.447 0.250 1.00 87.88 93 THR A O 1
ATOM 721 N N . ILE A 1 94 ? 0.399 1.663 0.027 1.00 88.56 94 ILE A N 1
ATOM 722 C CA . ILE A 1 94 ? 0.342 1.323 -1.398 1.00 88.56 94 ILE A CA 1
ATOM 723 C C . ILE A 1 94 ? 1.120 2.352 -2.222 1.00 88.56 94 ILE A C 1
ATOM 725 O O . ILE A 1 94 ? 1.994 1.971 -2.994 1.00 88.56 94 ILE A O 1
ATOM 729 N N . THR A 1 95 ? 0.880 3.647 -2.009 1.00 85.88 95 THR A N 1
ATOM 730 C CA . THR A 1 95 ? 1.581 4.721 -2.737 1.00 85.88 95 THR A CA 1
ATOM 731 C C . THR A 1 95 ? 3.081 4.774 -2.436 1.00 85.88 95 THR A C 1
ATOM 733 O O . THR A 1 95 ? 3.881 5.163 -3.281 1.00 85.88 95 THR A O 1
ATOM 736 N N . LEU A 1 96 ? 3.491 4.388 -1.226 1.00 83.06 96 LEU A N 1
ATOM 737 C CA . LEU A 1 96 ? 4.903 4.306 -0.854 1.00 83.06 96 LEU A CA 1
ATOM 738 C C . LEU A 1 96 ? 5.597 3.069 -1.424 1.00 83.06 96 LEU A C 1
ATOM 740 O O . LEU A 1 96 ? 6.827 3.036 -1.430 1.00 83.06 96 LEU A O 1
ATOM 744 N N . THR A 1 97 ? 4.844 2.062 -1.873 1.00 77.62 97 THR A N 1
ATOM 745 C CA . THR A 1 97 ? 5.413 0.866 -2.488 1.00 77.62 97 THR A CA 1
ATOM 746 C C . THR A 1 97 ? 5.807 1.199 -3.935 1.00 77.62 97 THR A C 1
ATOM 748 O O . THR A 1 97 ? 4.952 1.561 -4.742 1.00 77.62 97 THR A O 1
ATOM 751 N N . PRO A 1 98 ? 7.102 1.120 -4.284 1.00 69.06 98 PRO A N 1
ATOM 752 C CA . PRO A 1 98 ? 7.598 1.465 -5.612 1.00 69.06 98 PRO A CA 1
ATOM 753 C C . PRO A 1 98 ? 6.862 0.700 -6.716 1.00 69.06 98 PRO A C 1
ATOM 755 O O . PRO A 1 98 ? 6.845 -0.529 -6.727 1.00 69.06 98 PRO A O 1
ATOM 758 N N . GLY A 1 99 ? 6.279 1.435 -7.666 1.00 75.44 99 GLY A N 1
ATOM 759 C CA . GLY A 1 99 ? 5.534 0.854 -8.784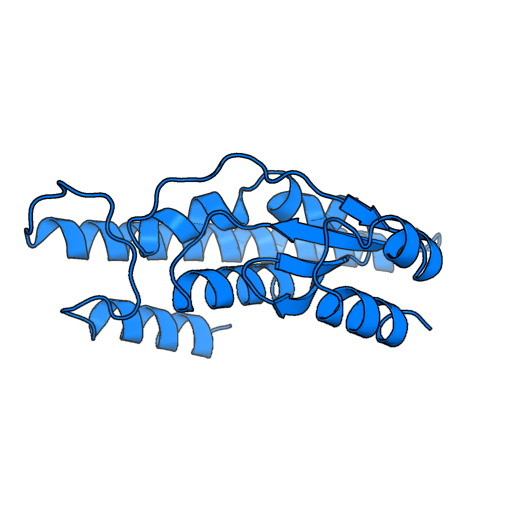 1.00 75.44 99 GLY A CA 1
ATOM 760 C C . GLY A 1 99 ? 4.024 0.722 -8.561 1.00 75.44 99 GLY A C 1
ATOM 761 O O . GLY A 1 99 ? 3.366 0.132 -9.416 1.00 75.44 99 GLY A O 1
ATOM 762 N N . THR A 1 100 ? 3.464 1.266 -7.477 1.00 85.81 100 THR A N 1
ATOM 763 C CA . THR A 1 100 ? 2.013 1.435 -7.286 1.00 85.81 100 THR A CA 1
ATOM 764 C C . THR A 1 100 ? 1.677 2.820 -6.734 1.00 85.81 100 THR A C 1
ATOM 766 O O . THR A 1 100 ? 2.430 3.372 -5.940 1.00 85.81 100 THR A O 1
ATOM 769 N N . VAL A 1 101 ? 0.538 3.385 -7.136 1.00 86.94 101 VAL A N 1
ATOM 770 C CA . VAL A 1 101 ? 0.015 4.667 -6.641 1.00 86.94 101 VAL A CA 1
ATOM 771 C C . VAL A 1 101 ? -1.481 4.535 -6.397 1.00 86.94 101 VAL A C 1
ATOM 773 O O . VAL A 1 101 ? -2.215 4.104 -7.284 1.00 86.94 101 VAL A O 1
ATOM 776 N N . THR A 1 102 ? -1.948 4.918 -5.211 1.00 88.12 102 THR A N 1
ATOM 777 C CA . THR A 1 102 ? -3.386 5.050 -4.948 1.00 88.12 102 THR A CA 1
ATOM 778 C C . THR A 1 102 ? -3.903 6.310 -5.641 1.00 88.12 102 THR A C 1
ATOM 780 O O . THR A 1 102 ? -3.399 7.398 -5.374 1.00 88.12 102 THR A O 1
ATOM 783 N N . VAL A 1 103 ? -4.878 6.151 -6.535 1.00 87.06 103 VAL A N 1
ATOM 784 C CA . VAL A 1 103 ? -5.514 7.241 -7.291 1.00 87.06 103 VAL A CA 1
ATOM 785 C C . VAL A 1 103 ? -6.643 7.854 -6.473 1.00 87.06 103 VAL A C 1
ATOM 787 O O . VAL A 1 103 ? -6.690 9.068 -6.313 1.00 87.06 103 VAL A O 1
ATOM 790 N N . ASP A 1 104 ? -7.526 7.011 -5.935 1.00 85.81 104 ASP A N 1
ATOM 791 C CA . ASP A 1 104 ? -8.678 7.457 -5.155 1.00 85.81 104 ASP A CA 1
ATOM 792 C C . ASP A 1 104 ? -9.114 6.386 -4.138 1.00 85.81 104 ASP A C 1
ATOM 794 O O . ASP A 1 104 ? -8.804 5.196 -4.278 1.00 85.81 104 ASP A O 1
ATOM 798 N N . LEU A 1 105 ? -9.804 6.829 -3.089 1.00 85.69 105 LEU A N 1
ATOM 799 C CA . LEU A 1 105 ? -10.342 6.025 -1.997 1.00 85.69 105 LEU A CA 1
ATOM 800 C C . LEU A 1 105 ? -11.768 6.494 -1.698 1.00 85.69 105 LEU A C 1
ATOM 802 O O . LEU A 1 105 ? -11.968 7.576 -1.152 1.00 85.69 105 LEU A O 1
ATOM 806 N N . GLN A 1 106 ? -12.754 5.646 -1.993 1.00 83.56 106 GLN A N 1
ATOM 807 C CA . GLN A 1 106 ? -14.169 5.946 -1.763 1.00 83.56 106 GLN A CA 1
ATOM 808 C C . GLN A 1 106 ? -14.879 4.762 -1.118 1.00 83.56 106 GLN A C 1
ATOM 810 O O . GLN A 1 106 ? -14.898 3.661 -1.663 1.00 83.56 106 GLN A O 1
ATOM 815 N N . ARG A 1 107 ? -15.513 4.983 0.041 1.00 82.25 107 ARG A N 1
ATOM 816 C CA . ARG A 1 107 ? -16.377 3.989 0.717 1.00 82.25 107 ARG A CA 1
ATOM 817 C C . ARG A 1 107 ? -15.688 2.628 0.947 1.00 82.25 107 ARG A C 1
ATOM 819 O O . ARG A 1 107 ? -16.307 1.579 0.789 1.00 82.25 107 ARG A O 1
ATOM 826 N N . GLY A 1 108 ? -14.395 2.641 1.283 1.00 82.50 108 GLY A N 1
ATOM 827 C CA . GLY A 1 108 ? -13.583 1.430 1.464 1.00 82.50 108 GLY A CA 1
ATOM 828 C C . GLY A 1 108 ? -13.132 0.750 0.164 1.00 82.50 108 GLY A C 1
ATOM 829 O O . GLY A 1 108 ? -12.512 -0.308 0.218 1.00 82.50 108 GLY A O 1
ATOM 830 N N . HIS A 1 109 ? -13.412 1.333 -1.003 1.00 86.81 109 HIS A N 1
ATOM 831 C CA . HIS A 1 109 ? -12.862 0.894 -2.282 1.00 86.81 109 HIS A CA 1
ATOM 832 C C . HIS A 1 109 ? -11.639 1.729 -2.651 1.00 86.81 109 HIS A C 1
ATOM 834 O O . HIS A 1 109 ? -11.681 2.958 -2.601 1.00 86.81 109 HIS A O 1
ATOM 840 N N . TYR A 1 110 ? -10.571 1.051 -3.055 1.00 88.94 110 TYR A N 1
ATOM 841 C CA . TYR A 1 110 ? -9.330 1.670 -3.504 1.00 88.94 110 TYR A CA 1
ATOM 842 C C . TYR A 1 110 ? -9.235 1.559 -5.007 1.00 88.94 110 TYR A C 1
ATOM 844 O O . TYR A 1 110 ? -9.339 0.454 -5.530 1.00 88.94 110 TYR A O 1
ATOM 852 N N . LEU A 1 111 ? -8.956 2.669 -5.677 1.00 88.62 111 LEU A N 1
ATOM 853 C CA . LEU A 1 111 ? -8.478 2.673 -7.049 1.00 88.62 111 LEU A CA 1
ATOM 854 C C . LEU A 1 111 ? -6.960 2.820 -7.029 1.00 88.62 111 LEU A C 1
ATOM 856 O O . LEU A 1 111 ? -6.432 3.829 -6.563 1.00 88.62 111 LEU A O 1
ATOM 860 N N . VAL A 1 112 ? -6.247 1.817 -7.535 1.00 88.69 112 VAL A N 1
ATOM 861 C CA . VAL A 1 112 ? -4.782 1.799 -7.540 1.00 88.69 112 VAL A CA 1
ATOM 862 C C . VAL A 1 112 ? -4.261 1.663 -8.959 1.00 88.69 112 VAL A C 1
ATOM 864 O O . VAL A 1 112 ? -4.677 0.786 -9.714 1.00 88.69 112 VAL A O 1
ATOM 867 N N . HIS A 1 113 ? -3.295 2.508 -9.293 1.00 87.25 113 HIS A N 1
ATOM 868 C CA . HIS A 1 113 ? -2.512 2.429 -10.508 1.00 87.25 113 HIS A CA 1
ATOM 869 C C . HIS A 1 113 ? -1.219 1.660 -10.249 1.00 87.25 113 HIS A C 1
ATOM 871 O O . HIS A 1 113 ? -0.377 2.087 -9.460 1.00 87.25 113 HIS A O 1
ATOM 877 N N . ALA A 1 114 ? -1.051 0.523 -10.915 1.00 87.69 114 ALA A N 1
ATOM 878 C CA . ALA A 1 114 ? 0.162 -0.274 -10.864 1.00 87.69 114 ALA A CA 1
ATOM 879 C C . ALA A 1 114 ? 0.965 -0.081 -12.150 1.00 87.69 114 ALA A C 1
ATOM 881 O O . ALA A 1 114 ? 0.435 -0.239 -13.246 1.00 87.69 114 ALA A O 1
ATOM 882 N N . LEU A 1 115 ? 2.263 0.192 -12.016 1.00 83.75 115 LEU A N 1
ATOM 883 C CA . LEU A 1 115 ? 3.202 0.300 -13.135 1.00 83.75 115 LEU A CA 1
ATOM 884 C C . LEU A 1 115 ? 3.364 -1.044 -13.871 1.00 83.75 115 LEU A C 1
ATOM 886 O O . LEU A 1 115 ? 3.581 -1.093 -15.084 1.00 83.75 115 LEU A O 1
ATOM 890 N N . HIS A 1 116 ? 3.252 -2.148 -13.130 1.00 82.00 116 HIS A N 1
ATOM 891 C CA . HIS A 1 116 ? 3.178 -3.502 -13.661 1.00 82.00 116 HIS A CA 1
ATOM 892 C C . HIS A 1 116 ? 2.374 -4.381 -12.683 1.00 82.00 116 HIS A C 1
ATOM 894 O O . HIS A 1 116 ? 2.519 -4.206 -11.480 1.00 82.00 116 HIS A O 1
ATOM 900 N N . PRO A 1 117 ? 1.558 -5.356 -13.120 1.00 78.38 117 PRO A N 1
ATOM 901 C CA . PRO A 1 117 ? 0.782 -6.197 -12.195 1.00 78.38 117 PRO A CA 1
ATOM 902 C C . PRO A 1 117 ? 1.623 -6.869 -11.091 1.00 78.38 117 PRO A C 1
ATOM 904 O O . PRO A 1 117 ? 1.182 -6.953 -9.950 1.00 78.38 117 PRO A O 1
ATOM 907 N N . ASP A 1 118 ? 2.858 -7.272 -11.395 1.00 79.75 118 ASP A N 1
ATOM 908 C CA . ASP A 1 118 ? 3.782 -7.846 -10.403 1.00 79.75 118 ASP A CA 1
ATOM 909 C C . ASP A 1 118 ? 4.157 -6.888 -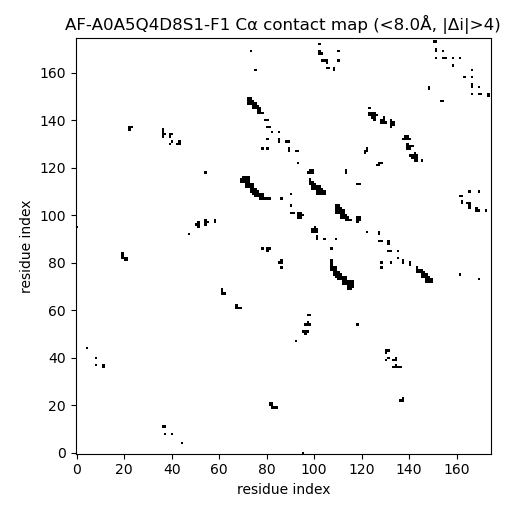9.254 1.00 79.75 118 ASP A C 1
ATOM 911 O O . ASP A 1 118 ? 4.456 -7.355 -8.157 1.00 79.75 118 ASP A O 1
ATOM 915 N N . THR A 1 119 ? 4.152 -5.564 -9.469 1.00 78.31 119 THR A N 1
ATOM 916 C CA . THR A 1 119 ? 4.509 -4.595 -8.411 1.00 78.31 119 THR A CA 1
ATOM 917 C C . THR A 1 119 ? 3.402 -4.459 -7.368 1.00 78.31 119 THR A C 1
ATOM 9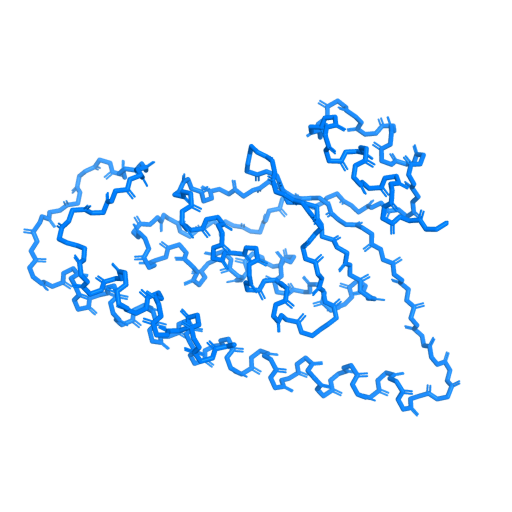19 O O . THR A 1 119 ? 3.669 -4.077 -6.232 1.00 78.31 119 THR A O 1
ATOM 922 N N . ALA A 1 120 ? 2.171 -4.851 -7.708 1.00 81.75 120 ALA A N 1
ATOM 923 C CA . ALA A 1 120 ? 1.027 -4.841 -6.803 1.00 81.75 120 ALA A CA 1
ATOM 924 C C . ALA A 1 120 ? 0.938 -6.081 -5.895 1.00 81.75 120 ALA A C 1
ATOM 926 O O . ALA A 1 120 ? -0.035 -6.221 -5.156 1.00 81.75 120 ALA A O 1
ATOM 927 N N . GLY A 1 121 ? 1.927 -6.983 -5.916 1.00 83.06 121 GLY A N 1
ATOM 928 C CA . GLY A 1 121 ? 1.863 -8.281 -5.234 1.00 83.06 121 GLY A CA 1
ATOM 929 C C . GLY A 1 121 ? 1.474 -8.216 -3.750 1.00 83.06 121 GLY A C 1
ATOM 930 O O . GLY A 1 121 ? 0.644 -9.007 -3.316 1.00 83.06 121 GLY A O 1
ATOM 931 N N . ALA A 1 122 ? 2.000 -7.246 -2.992 1.00 81.12 122 ALA A N 1
ATOM 932 C CA . ALA A 1 122 ? 1.693 -7.074 -1.564 1.00 81.12 122 ALA A CA 1
ATOM 933 C C . ALA A 1 122 ? 0.257 -6.584 -1.292 1.00 81.12 122 ALA A C 1
ATOM 935 O O . ALA A 1 122 ? -0.307 -6.838 -0.226 1.00 81.12 122 ALA A O 1
ATOM 936 N N . VAL A 1 123 ? -0.334 -5.866 -2.251 1.00 83.69 123 VAL A N 1
ATOM 937 C CA . VAL A 1 123 ? -1.751 -5.479 -2.213 1.00 83.69 123 VAL A CA 1
ATOM 938 C C . VAL A 1 123 ? -2.601 -6.693 -2.558 1.00 83.69 123 VAL A C 1
ATOM 940 O O . VAL A 1 123 ? -3.568 -6.996 -1.866 1.00 83.69 123 VAL A O 1
ATOM 943 N N . VAL A 1 124 ? -2.174 -7.440 -3.580 1.00 83.38 124 VAL A N 1
ATOM 944 C CA . VAL A 1 124 ? -2.894 -8.608 -4.080 1.00 83.38 124 VAL A CA 1
ATOM 945 C C . VAL A 1 124 ? -2.979 -9.735 -3.064 1.00 83.38 124 VAL A C 1
ATOM 947 O O . VAL A 1 124 ? -4.010 -10.389 -2.937 1.00 83.38 124 VAL A O 1
ATOM 950 N N . SER A 1 125 ? -1.909 -9.946 -2.308 1.00 83.88 125 SER A N 1
ATOM 951 C CA . SER A 1 125 ? -1.855 -10.948 -1.250 1.00 83.88 125 SER A CA 1
ATOM 952 C C . SER A 1 125 ? -2.599 -10.538 0.028 1.00 83.88 125 SER A C 1
ATOM 954 O O . SER A 1 125 ? -2.713 -11.356 0.939 1.00 83.88 125 SER A O 1
ATOM 956 N N . GLY A 1 126 ? -3.080 -9.291 0.133 1.00 84.94 126 GLY A N 1
ATOM 957 C CA . GLY A 1 126 ? -3.636 -8.739 1.374 1.00 84.94 126 GLY A CA 1
ATOM 958 C C . GLY A 1 126 ? -2.582 -8.507 2.467 1.00 84.94 126 GLY A C 1
ATOM 959 O O . GLY A 1 126 ? -2.919 -8.314 3.638 1.00 84.94 126 GLY A O 1
ATOM 960 N N . GLU A 1 127 ? -1.293 -8.534 2.117 1.00 86.88 127 GLU A N 1
ATOM 961 C CA . GLU A 1 127 ? -0.194 -8.396 3.074 1.00 86.88 127 GLU A CA 1
ATOM 962 C C . GLU A 1 127 ? -0.157 -6.988 3.681 1.00 86.88 127 GLU A C 1
ATOM 964 O O . GLU A 1 127 ? 0.016 -6.848 4.892 1.00 86.88 127 GLU A O 1
ATOM 969 N N . VAL A 1 128 ? -0.428 -5.954 2.874 1.00 88.25 128 VAL A N 1
ATOM 970 C CA . VAL A 1 128 ? -0.562 -4.565 3.350 1.00 88.25 128 VAL A CA 1
ATOM 971 C C . VAL A 1 128 ? -1.612 -4.470 4.460 1.00 88.25 128 VAL A C 1
ATOM 973 O O . VAL A 1 128 ? -1.318 -4.013 5.566 1.00 88.25 128 VAL A O 1
ATOM 976 N N . GLU A 1 129 ? -2.825 -4.952 4.197 1.00 86.88 129 GLU A N 1
ATOM 977 C CA . GLU A 1 129 ? -3.928 -4.898 5.159 1.00 86.88 129 GLU A CA 1
ATOM 978 C C . GLU A 1 129 ? -3.638 -5.750 6.400 1.00 86.88 129 GLU A C 1
ATOM 980 O O . GLU A 1 129 ? -3.897 -5.326 7.524 1.00 86.88 129 GLU A O 1
ATOM 985 N N . SER A 1 130 ? -3.014 -6.919 6.224 1.00 87.31 130 SER A N 1
ATOM 986 C CA . SER A 1 130 ? -2.613 -7.812 7.319 1.00 87.31 130 SER A CA 1
ATOM 987 C C . SER A 1 130 ? -1.586 -7.195 8.271 1.00 87.31 130 SER A C 1
ATOM 989 O O . SER A 1 130 ? -1.542 -7.555 9.456 1.00 87.31 130 SER A O 1
ATOM 991 N N . MET A 1 131 ? -0.756 -6.279 7.768 1.00 86.00 131 MET A N 1
ATOM 992 C CA . MET A 1 131 ? 0.224 -5.545 8.566 1.00 86.00 131 MET A CA 1
ATOM 993 C C . MET A 1 131 ? -0.383 -4.304 9.232 1.00 86.00 131 MET A C 1
ATOM 995 O O . MET A 1 131 ? 0.034 -3.957 10.339 1.00 86.00 131 MET A O 1
ATOM 999 N N . VAL A 1 132 ? -1.388 -3.681 8.609 1.00 84.94 132 VAL A N 1
ATOM 1000 C CA . VAL A 1 132 ? -2.077 -2.491 9.135 1.00 84.94 132 VAL A CA 1
ATOM 1001 C C . VAL A 1 132 ? -3.154 -2.846 10.170 1.00 84.94 132 VAL A C 1
ATOM 1003 O O . VAL A 1 132 ? -3.201 -2.224 11.231 1.00 84.94 132 VAL A O 1
ATOM 1006 N N . ALA A 1 133 ? -3.971 -3.877 9.933 1.00 84.56 133 ALA A N 1
ATOM 1007 C CA . ALA A 1 133 ? -5.102 -4.250 10.794 1.00 84.56 133 ALA A CA 1
ATOM 1008 C C . ALA A 1 133 ? -4.740 -4.382 12.292 1.00 84.56 133 ALA A C 1
ATOM 1010 O O . ALA A 1 133 ? -5.430 -3.799 13.137 1.00 84.56 133 ALA A O 1
ATOM 1011 N N . PRO A 1 134 ? -3.624 -5.045 12.675 1.00 81.25 134 PRO A N 1
ATOM 1012 C CA . PRO A 1 134 ? -3.268 -5.211 14.083 1.00 81.25 134 PRO A CA 1
ATOM 1013 C C . PRO A 1 134 ? -2.914 -3.903 14.804 1.00 81.25 134 PRO A C 1
ATOM 1015 O O . PRO A 1 134 ? -2.978 -3.867 16.030 1.00 81.25 134 PRO A O 1
ATOM 1018 N N . ILE A 1 135 ? -2.535 -2.844 14.077 1.00 77.44 135 ILE A N 1
ATOM 1019 C CA . ILE A 1 135 ? -2.223 -1.523 14.653 1.00 77.44 135 ILE A CA 1
ATOM 1020 C C . ILE A 1 135 ? -3.498 -0.892 15.224 1.00 77.44 135 ILE A C 1
ATOM 1022 O O . ILE A 1 135 ? -3.473 -0.290 16.297 1.00 77.44 135 ILE A O 1
ATOM 1026 N N . PHE A 1 136 ? -4.625 -1.100 14.544 1.00 76.50 136 PHE A N 1
ATOM 1027 C CA . PHE A 1 136 ? -5.929 -0.559 14.927 1.00 76.50 136 PHE A CA 1
ATOM 1028 C C . PHE A 1 136 ? -6.775 -1.547 15.747 1.00 76.50 136 PHE A C 1
ATOM 1030 O O . PHE A 1 136 ? -7.820 -1.181 16.289 1.00 76.50 136 PHE A O 1
ATOM 1037 N N . GLY A 1 137 ? -6.282 -2.775 15.943 1.00 72.62 137 GLY A N 1
ATOM 1038 C CA . GLY A 1 137 ? -6.997 -3.850 16.636 1.00 72.62 137 GLY A CA 1
ATOM 1039 C C . GLY A 1 137 ? -8.096 -4.480 15.784 1.00 72.62 137 GLY A C 1
ATOM 1040 O O . GLY A 1 137 ? -9.067 -5.006 16.324 1.00 72.62 137 GLY A O 1
ATOM 1041 N N . GLU A 1 138 ? -7.948 -4.402 14.467 1.00 77.44 138 GLU A N 1
ATOM 1042 C CA . GLU A 1 138 ? -8.850 -5.005 13.500 1.00 77.44 138 GLU A CA 1
ATOM 1043 C C . GLU A 1 138 ? -8.389 -6.431 13.151 1.00 77.44 138 GLU A C 1
ATOM 1045 O O . GLU A 1 138 ? -7.188 -6.734 13.209 1.00 77.44 138 GLU A O 1
ATOM 1050 N N . PRO A 1 139 ? -9.322 -7.343 12.825 1.00 78.81 139 PRO A N 1
ATOM 1051 C CA . PRO A 1 139 ? -8.966 -8.676 12.361 1.00 78.81 139 PRO A CA 1
ATOM 1052 C C . PRO A 1 139 ? -8.172 -8.577 11.057 1.00 78.81 139 PRO A C 1
ATOM 1054 O O . PRO A 1 139 ? -8.465 -7.736 10.213 1.00 78.81 139 PRO A O 1
ATOM 1057 N N . ARG A 1 140 ? -7.172 -9.448 10.884 1.00 79.56 140 ARG A N 1
ATOM 1058 C CA . ARG A 1 140 ? -6.422 -9.516 9.625 1.00 79.56 140 ARG A CA 1
ATOM 1059 C C . ARG A 1 140 ? -7.357 -10.001 8.517 1.00 79.56 140 ARG A C 1
ATOM 1061 O O . ARG A 1 140 ? -7.866 -11.119 8.642 1.00 79.56 140 ARG A O 1
ATOM 1068 N N . PRO A 1 141 ? -7.589 -9.204 7.470 1.00 76.62 141 PRO A N 1
ATOM 1069 C CA . PRO A 1 141 ? -8.362 -9.673 6.337 1.00 76.62 141 PRO A CA 1
ATOM 1070 C C . PRO A 1 141 ? -7.580 -10.698 5.518 1.00 76.62 141 PRO A C 1
ATOM 1072 O O . PRO A 1 141 ? -6.349 -10.731 5.536 1.00 76.62 141 PRO A O 1
ATOM 1075 N N . GL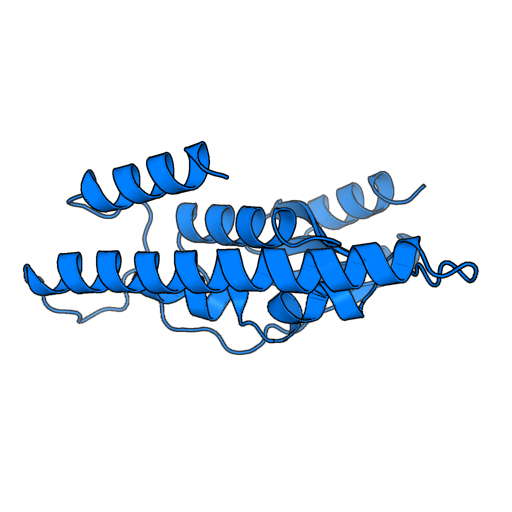Y A 1 142 ? -8.315 -11.565 4.821 1.00 77.31 142 GLY A N 1
ATOM 1076 C CA . GLY A 1 142 ? -7.744 -12.389 3.758 1.00 77.31 142 GLY A CA 1
ATOM 1077 C C . GLY A 1 142 ? -7.428 -11.547 2.521 1.00 77.31 142 GLY A C 1
ATOM 1078 O O . GLY A 1 142 ? -7.741 -10.360 2.480 1.00 77.31 142 GLY A O 1
ATOM 1079 N N . ALA A 1 143 ? -6.836 -12.169 1.500 1.00 77.69 143 ALA A N 1
ATOM 1080 C CA . ALA A 1 143 ? -6.595 -11.500 0.225 1.00 77.69 143 ALA A CA 1
ATOM 1081 C C . ALA A 1 143 ? -7.920 -10.945 -0.340 1.00 77.69 143 ALA A C 1
ATOM 1083 O O . ALA A 1 143 ? -8.875 -11.721 -0.494 1.00 77.69 143 ALA A O 1
ATOM 1084 N N . PRO A 1 144 ? -8.012 -9.633 -0.619 1.00 77.81 144 PRO A N 1
ATOM 1085 C CA . PRO A 1 144 ? -9.239 -9.055 -1.136 1.00 77.81 144 PRO A CA 1
ATOM 1086 C C . PRO A 1 144 ? -9.493 -9.556 -2.567 1.00 77.81 144 PRO A C 1
ATOM 1088 O O . PRO A 1 144 ? -8.544 -9.827 -3.309 1.00 77.81 144 PRO A O 1
ATOM 1091 N N . PRO A 1 145 ? -10.761 -9.687 -2.994 1.00 77.88 145 PRO A N 1
ATOM 1092 C CA . PRO A 1 145 ? -11.066 -9.912 -4.398 1.00 77.88 145 PRO A CA 1
ATOM 1093 C C . PRO A 1 145 ? -10.656 -8.667 -5.195 1.00 77.88 145 PRO A C 1
ATOM 1095 O O . PRO A 1 145 ? -11.094 -7.557 -4.892 1.00 77.88 145 PRO A O 1
ATOM 1098 N N . ILE A 1 146 ? -9.804 -8.854 -6.203 1.00 81.88 146 ILE A N 1
ATOM 1099 C CA . ILE A 1 146 ? -9.262 -7.756 -7.012 1.00 81.88 146 ILE A CA 1
ATOM 1100 C C . ILE A 1 146 ? -9.861 -7.803 -8.396 1.00 81.88 146 ILE A C 1
ATOM 1102 O O . ILE A 1 146 ? -9.829 -8.835 -9.068 1.00 81.88 146 ILE A O 1
ATOM 1106 N N . GLN A 1 147 ? -10.331 -6.646 -8.829 1.00 80.31 147 GLN A N 1
ATOM 1107 C CA . GLN A 1 147 ? -10.795 -6.415 -10.181 1.00 80.31 147 GLN A CA 1
ATOM 1108 C C . GLN A 1 147 ? -9.717 -5.636 -10.921 1.00 80.31 147 GLN A C 1
ATOM 1110 O O . GLN A 1 147 ? -9.363 -4.518 -10.547 1.00 80.31 147 GLN A O 1
ATOM 1115 N N . TRP A 1 148 ? -9.142 -6.273 -11.937 1.00 80.88 148 TRP A N 1
ATOM 1116 C CA . TRP A 1 148 ? -8.143 -5.666 -12.807 1.00 80.88 148 TRP A CA 1
ATOM 1117 C C . TRP A 1 148 ? -8.828 -5.111 -14.044 1.00 80.88 148 TRP A C 1
ATOM 1119 O O . TRP A 1 148 ? -9.550 -5.843 -14.712 1.00 80.88 148 TRP A O 1
ATOM 1129 N N . ALA A 1 149 ? -8.513 -3.872 -14.401 1.00 73.88 149 ALA A N 1
ATOM 1130 C CA . ALA A 1 149 ? -9.004 -3.263 -15.627 1.00 73.88 149 ALA A CA 1
ATOM 1131 C C . ALA A 1 149 ? -7.854 -2.708 -16.466 1.00 73.88 149 ALA A C 1
ATOM 1133 O O . ALA A 1 149 ? -6.890 -2.126 -15.952 1.00 73.88 149 ALA A O 1
ATOM 1134 N N . PHE A 1 150 ? -7.976 -2.878 -17.781 1.00 64.75 150 PHE A N 1
ATOM 1135 C CA . PHE A 1 150 ? -6.982 -2.458 -18.765 1.00 64.75 150 PHE A CA 1
ATOM 1136 C C . PHE A 1 150 ? -7.426 -1.219 -19.551 1.00 64.75 150 PHE A C 1
ATOM 1138 O O . PHE A 1 150 ? -6.613 -0.618 -20.249 1.00 64.75 150 PHE A O 1
ATOM 1145 N N . SER A 1 151 ? -8.700 -0.823 -19.448 1.00 63.56 151 SER A N 1
ATOM 1146 C CA . SER A 1 151 ? -9.223 0.403 -20.056 1.00 63.56 151 SER A CA 1
ATOM 1147 C C . SER A 1 151 ? -10.399 0.985 -19.260 1.00 63.56 151 SER A C 1
ATOM 1149 O O . SER A 1 151 ? -11.105 0.236 -18.573 1.00 63.56 151 SER A O 1
ATOM 1151 N N . PRO A 1 152 ? -10.697 2.291 -19.403 1.00 60.50 152 PRO A N 1
ATOM 1152 C CA . PRO A 1 152 ? -11.853 2.907 -18.749 1.00 60.50 152 PRO A CA 1
ATOM 1153 C C . PRO A 1 152 ? -13.195 2.303 -19.198 1.00 60.50 152 PRO A C 1
ATOM 1155 O O . PRO A 1 152 ? -14.184 2.339 -18.469 1.00 60.50 152 PRO A O 1
ATOM 1158 N N . VAL A 1 153 ? -13.241 1.731 -20.407 1.00 63.72 153 VAL A N 1
ATOM 1159 C CA . VAL A 1 153 ? -14.429 1.067 -20.971 1.00 63.72 153 VAL A CA 1
ATOM 1160 C C . VAL A 1 153 ? -14.702 -0.269 -20.275 1.00 63.72 153 VAL A C 1
ATOM 1162 O O . VAL A 1 153 ? -15.860 -0.622 -20.056 1.00 63.72 153 VAL A O 1
ATOM 1165 N N . GLU A 1 154 ? -13.646 -0.987 -19.896 1.00 68.06 154 GLU A N 1
ATOM 1166 C CA . GLU A 1 154 ? -13.721 -2.234 -19.126 1.00 68.06 154 GLU A CA 1
ATOM 1167 C C . GLU A 1 154 ? -14.216 -1.951 -17.701 1.00 68.06 154 GLU A C 1
ATOM 1169 O O . GLU A 1 154 ? -15.194 -2.551 -17.261 1.00 68.06 154 GLU A O 1
ATOM 1174 N N . PHE A 1 155 ? -13.666 -0.909 -17.062 1.00 64.62 155 PHE A N 1
ATOM 1175 C CA . PHE A 1 155 ? -14.144 -0.396 -15.771 1.00 64.62 155 PHE A CA 1
ATOM 1176 C C . PHE A 1 155 ? -15.629 -0.011 -15.805 1.00 64.62 155 PHE A C 1
ATOM 1178 O O . PHE A 1 155 ? -16.385 -0.288 -14.875 1.00 64.62 155 PHE A O 1
ATOM 1185 N N . ARG A 1 156 ? -16.077 0.609 -16.907 1.00 64.12 156 ARG A N 1
ATOM 1186 C CA . ARG A 1 156 ? -17.471 1.032 -17.091 1.00 64.12 156 ARG A CA 1
ATOM 1187 C C . ARG A 1 156 ? -18.447 -0.149 -17.191 1.00 64.12 156 ARG A C 1
ATOM 1189 O O . ARG A 1 156 ? -19.614 0.022 -16.844 1.00 64.12 156 ARG A O 1
ATOM 1196 N N . ARG A 1 157 ? -18.004 -1.320 -17.666 1.00 64.06 157 ARG A N 1
ATOM 1197 C CA . ARG A 1 157 ? -18.828 -2.545 -17.729 1.00 64.06 157 ARG A CA 1
ATOM 1198 C C . ARG A 1 157 ? -18.992 -3.222 -16.371 1.00 64.06 157 ARG A C 1
ATOM 1200 O O . ARG A 1 157 ? -20.012 -3.862 -16.157 1.00 64.06 157 ARG A O 1
ATOM 1207 N N . GLU A 1 158 ? -18.040 -3.041 -15.463 1.00 63.28 158 GLU A N 1
ATOM 1208 C CA . GLU A 1 158 ? -18.069 -3.589 -14.097 1.00 63.28 158 GLU A CA 1
ATOM 1209 C C . GLU A 1 158 ? -18.706 -2.623 -13.069 1.00 63.28 158 GLU A C 1
ATOM 1211 O O . GLU A 1 158 ? -18.659 -2.858 -11.861 1.00 63.28 158 GLU A O 1
ATOM 1216 N N . ARG A 1 159 ? -19.358 -1.549 -13.551 1.00 55.34 159 ARG A N 1
ATOM 1217 C CA . ARG A 1 159 ? -19.991 -0.460 -12.772 1.00 55.34 159 ARG A CA 1
ATOM 1218 C C . ARG A 1 159 ? -20.941 -0.888 -11.661 1.00 55.34 159 ARG A C 1
ATOM 1220 O O . ARG A 1 159 ? -21.166 -0.101 -10.748 1.00 55.34 159 ARG A O 1
ATOM 1227 N N . ASP A 1 160 ? -21.507 -2.085 -11.730 1.00 60.22 160 ASP A N 1
ATOM 1228 C CA . ASP A 1 160 ? -22.481 -2.543 -10.739 1.00 60.22 160 ASP A CA 1
ATOM 1229 C C . ASP A 1 160 ? -21.832 -2.885 -9.380 1.00 60.22 160 ASP A C 1
ATOM 1231 O O . ASP A 1 160 ? -22.538 -3.033 -8.384 1.00 60.22 160 ASP A O 1
ATOM 1235 N N . LEU A 1 161 ? -20.494 -2.980 -9.312 1.00 61.62 161 LEU A N 1
ATOM 1236 C CA . LEU A 1 161 ? -19.739 -3.363 -8.106 1.00 61.62 161 LEU A CA 1
ATOM 1237 C C . LEU A 1 161 ? -18.735 -2.300 -7.625 1.00 61.62 161 LEU A C 1
ATOM 1239 O O . LEU A 1 161 ? -18.137 -2.465 -6.560 1.00 61.62 161 LEU A O 1
ATOM 1243 N N . VAL A 1 162 ? -18.557 -1.213 -8.382 1.00 67.38 162 VAL A N 1
ATOM 1244 C CA . VAL A 1 162 ? -17.567 -0.163 -8.103 1.00 67.38 162 VAL A CA 1
ATOM 1245 C C . VAL A 1 162 ? -18.262 1.199 -7.989 1.00 67.38 162 VAL A C 1
ATOM 1247 O O . VAL A 1 162 ? -19.055 1.543 -8.868 1.00 67.38 162 VAL A O 1
ATOM 1250 N N . PRO A 1 163 ? -17.972 2.008 -6.948 1.00 74.94 163 PRO A N 1
ATOM 1251 C CA . PRO A 1 163 ? -18.492 3.369 -6.835 1.00 74.94 163 PRO A CA 1
ATOM 1252 C C . PRO A 1 163 ? -18.259 4.188 -8.113 1.00 74.94 163 PRO A C 1
ATOM 1254 O O . PRO A 1 163 ? -17.149 4.213 -8.640 1.00 74.94 163 PRO A O 1
ATOM 1257 N N . ALA A 1 164 ? -19.293 4.892 -8.590 1.00 74.25 164 ALA A N 1
ATOM 1258 C CA . ALA A 1 164 ? -19.221 5.690 -9.821 1.00 74.25 164 ALA A CA 1
ATOM 1259 C C . ALA A 1 164 ? -18.080 6.725 -9.793 1.00 74.25 164 ALA A C 1
ATOM 1261 O O . ALA A 1 164 ? -17.417 6.924 -10.803 1.00 74.25 164 ALA A O 1
ATOM 1262 N N . GLU A 1 165 ? -17.810 7.285 -8.613 1.00 81.06 165 GLU A N 1
ATOM 1263 C CA . GLU A 1 165 ? -16.715 8.222 -8.332 1.00 81.06 165 GLU A CA 1
ATOM 1264 C C . GLU A 1 165 ? -15.343 7.641 -8.735 1.00 81.06 165 GLU A C 1
ATOM 1266 O O . GLU A 1 165 ? -14.560 8.302 -9.413 1.00 81.06 165 GLU A O 1
ATOM 1271 N N . LEU A 1 166 ? -15.083 6.366 -8.413 1.00 76.44 166 LEU A N 1
ATOM 1272 C CA . LEU A 1 166 ? -13.829 5.694 -8.770 1.00 76.44 166 LEU A CA 1
ATOM 1273 C C . LEU A 1 166 ? -13.747 5.371 -10.263 1.00 76.44 166 LEU A C 1
ATOM 1275 O O . LEU A 1 166 ? -12.659 5.344 -10.827 1.00 76.44 166 LEU A O 1
ATOM 1279 N N . VAL A 1 167 ? -14.883 5.121 -10.917 1.00 73.75 167 VAL A N 1
ATOM 1280 C CA . VAL A 1 167 ? -14.912 4.904 -12.371 1.00 73.75 167 VAL A CA 1
ATOM 1281 C C . VAL A 1 167 ? -14.546 6.193 -13.099 1.00 73.75 167 VAL A C 1
ATOM 1283 O O . VAL A 1 167 ? -13.769 6.151 -14.050 1.00 73.75 167 VAL A O 1
ATOM 1286 N N . ASP A 1 168 ? -15.061 7.330 -12.639 1.00 79.25 168 ASP A N 1
ATOM 1287 C CA . ASP A 1 168 ? -14.741 8.635 -13.215 1.00 79.25 168 ASP A CA 1
ATOM 1288 C C . ASP A 1 168 ? -13.263 8.994 -12.972 1.00 79.25 168 ASP A C 1
ATOM 1290 O O . ASP A 1 168 ? -12.562 9.357 -13.918 1.00 79.25 168 ASP A O 1
ATOM 1294 N N . ALA A 1 169 ? -12.744 8.750 -11.762 1.00 78.06 169 ALA A 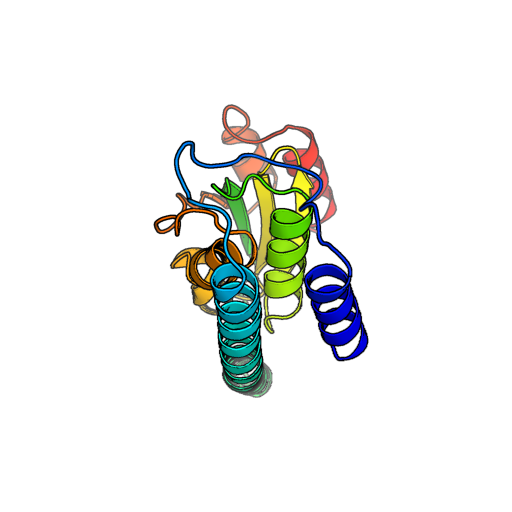N 1
ATOM 1295 C CA . ALA A 1 169 ? -11.318 8.902 -11.456 1.00 78.06 169 ALA A CA 1
ATOM 1296 C C . ALA A 1 169 ? -10.422 7.984 -12.317 1.00 78.06 169 ALA A C 1
ATOM 1298 O O . ALA A 1 169 ? -9.347 8.386 -12.759 1.00 78.06 169 ALA A O 1
ATOM 1299 N N . ALA A 1 170 ? -10.862 6.754 -12.603 1.00 73.38 170 ALA A N 1
ATOM 1300 C CA . ALA A 1 170 ? -10.150 5.819 -13.476 1.00 73.38 170 ALA A CA 1
ATOM 1301 C C . ALA A 1 170 ? -10.129 6.270 -14.946 1.00 73.38 170 ALA A C 1
ATOM 1303 O O . ALA A 1 170 ? -9.140 6.035 -15.641 1.00 73.38 170 ALA A O 1
ATOM 1304 N N . VAL A 1 171 ? -11.210 6.902 -15.420 1.00 74.12 171 VAL A N 1
ATOM 1305 C CA . VAL A 1 171 ? -11.288 7.496 -16.765 1.00 74.12 171 VAL A CA 1
ATOM 1306 C C . VAL A 1 171 ? -10.323 8.673 -16.889 1.00 74.12 171 VAL A C 1
ATOM 1308 O O . VAL A 1 171 ? -9.680 8.802 -17.921 1.00 74.12 171 VAL A O 1
ATOM 1311 N N . GLU A 1 172 ? -10.201 9.501 -15.853 1.00 76.81 172 GLU A N 1
ATOM 1312 C CA . GLU A 1 172 ? -9.291 10.653 -15.843 1.00 76.81 172 GLU A CA 1
ATOM 1313 C C . GLU A 1 172 ? -7.814 10.247 -15.697 1.00 76.81 172 GLU A C 1
ATOM 1315 O O . GLU A 1 172 ? -6.930 10.871 -16.280 1.00 76.81 172 GLU A O 1
ATOM 1320 N N . ALA A 1 173 ? -7.531 9.177 -14.947 1.00 69.38 173 ALA A N 1
ATOM 1321 C CA . ALA A 1 173 ? -6.170 8.701 -14.700 1.00 69.38 173 ALA A CA 1
ATOM 1322 C C . ALA A 1 173 ? -5.531 7.948 -15.885 1.00 69.38 173 ALA A C 1
ATOM 1324 O O . ALA A 1 173 ? -4.321 7.701 -15.863 1.00 69.38 173 ALA A O 1
ATOM 1325 N N . LEU A 1 174 ? -6.315 7.543 -16.890 1.00 64.50 174 LEU A N 1
ATOM 1326 C CA . LEU A 1 174 ? -5.822 6.868 -18.093 1.00 64.50 174 LEU A CA 1
ATOM 1327 C C . LEU A 1 174 ? -5.774 7.863 -19.271 1.00 64.50 174 LEU A C 1
ATOM 1329 O O . LEU A 1 174 ? -6.803 8.464 -19.571 1.00 64.50 174 LEU A O 1
ATOM 1333 N N . PRO A 1 175 ? -4.607 8.050 -19.922 1.00 54.53 175 PRO A N 1
ATOM 1334 C CA . PRO A 1 175 ? -4.446 8.972 -21.049 1.00 54.53 175 PRO A CA 1
ATOM 1335 C C . PRO A 1 175 ? -5.147 8.506 -22.333 1.00 54.53 175 PRO A C 1
ATOM 1337 O O . PRO A 1 175 ? -5.321 7.276 -22.518 1.00 54.53 175 PRO A O 1
#

Mean predicted aligned error: 9.98 Å

Foldseek 3Di:
DVVVLVVVVCCLVVPPDLPFDDDPPDDDDDPVLSVQLVVLSVVLVVVLVVQQVVQVVVVVVLVPPPVNPWQKWKKKWADPDRGPVLLVQLQVSQCSQPQKHFQDADPRMTIMIGRHPVSCVCLQQLVSQQSSQSNSVHDRDGRTDMDIDRALVRVVVVPVPDPPVSSVSRNVVPD

Sequence (175 aa):
MIFMAVSVGMVVLMNPERPFGSRAPGVPRGGSEILRGGGAFLRYLIWLLRSIVVANFDVARRILDPRMPIRPKLMVFHTAIRSDVGQVMVANTITLTPGTVTVDLQRGHYLVHALHPDTAGAVVSGEVESMVAPIFGEPRPGAPPIQWAFSPVEFRRERDLVPAELVDAAVEALP

Radius of gyration: 17.29 Å; Cα contacts (8 Å, |Δi|>4): 226; chains: 1; bounding box: 40×25×53 Å

Solvent-accessible surface area (backbone atoms only — not comparable to full-atom values): 9869 Å² total; per-residue (Å²): 109,70,69,54,54,51,50,50,52,45,53,64,70,75,43,94,66,80,78,64,66,75,78,70,88,84,77,83,91,55,79,67,53,59,56,46,25,52,51,32,44,52,51,35,52,56,48,49,54,50,50,32,56,55,31,43,52,52,50,51,53,44,69,70,36,94,78,52,86,70,48,68,34,41,35,39,36,57,57,85,64,64,26,64,69,55,44,52,47,48,44,50,52,44,42,63,32,46,47,27,36,57,76,48,79,56,97,50,32,39,35,32,43,21,44,27,74,77,52,37,46,50,62,56,59,16,48,54,52,43,44,50,23,50,48,80,66,42,77,64,54,68,54,47,73,72,48,78,33,88,44,54,69,55,44,61,73,51,45,92,83,47,63,68,70,56,49,53,52,46,44,69,74,48,134

Secondary structure (DSSP, 8-state):
-HHHHHHHHHHHHS-SS--S--PPTTPPP-THHHHHHHHHHHHHHHHHHHHHHHHHHHHHHHHHSTT-----EEEEEE-----HHHHHHHHHHHHHSTTEEEEEEETTEEEEEESSGGGGHHHHTTHHHHHHHHHHTPPPP-PPPEEEESSHHHHHHTTTSS-HHHHHHHHHH--